Protein AF-A0A081GJC8-F1 (afdb_monomer_lite)

Sequence (120 aa):
MPSPATLSLAFEDVFLLEDWHNFGADHDRTLVSWNARFAAAWPVLQARIPEGSLPCSLQAFPRVWRYYLLCCAAFFRARQGQLWQ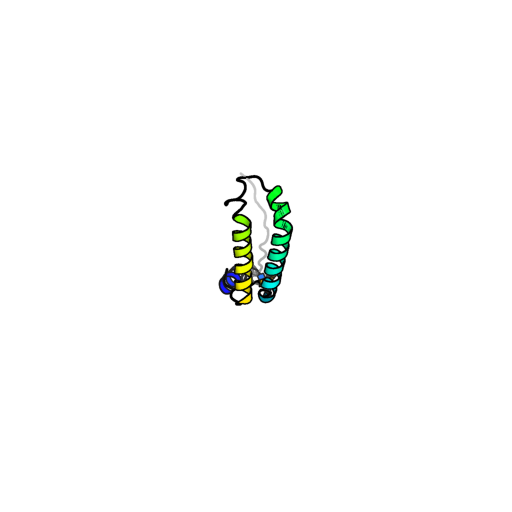LVLSPQGRGVNGRSPPTAPSGSGVRAGKSPCPPGS

pLDDT: mean 80.45, std 19.1, range [40.0, 97.69]

Structure (mmCIF, N/CA/C/O backbone):
data_AF-A0A081GJC8-F1
#
_entry.id   AF-A0A081GJC8-F1
#
loop_
_atom_site.group_PDB
_atom_site.id
_atom_site.type_symbol
_atom_site.label_atom_id
_atom_site.label_alt_id
_atom_site.label_comp_id
_atom_site.label_asym_id
_atom_site.label_entity_id
_atom_site.label_seq_id
_atom_site.pdbx_PDB_ins_code
_atom_site.Cartn_x
_atom_site.Cartn_y
_atom_site.Cartn_z
_atom_site.occupancy
_atom_site.B_iso_or_equiv
_atom_site.auth_seq_id
_atom_site.auth_comp_id
_atom_site.auth_asym_id
_atom_site.auth_atom_id
_atom_site.pdbx_PDB_model_num
ATOM 1 N N . MET A 1 1 ? 3.099 3.359 10.217 1.00 63.97 1 MET A N 1
ATOM 2 C CA . MET A 1 1 ? 1.619 3.423 10.178 1.00 63.97 1 MET A CA 1
ATOM 3 C C . MET A 1 1 ? 1.132 3.838 11.559 1.00 63.97 1 MET A C 1
ATOM 5 O O . MET A 1 1 ? 1.829 3.493 12.511 1.00 63.97 1 MET A O 1
ATOM 9 N N . PRO A 1 2 ? 0.036 4.607 11.687 1.00 78.12 2 PRO A N 1
ATOM 10 C CA . PRO A 1 2 ? -0.495 4.980 12.996 1.00 78.12 2 PRO A CA 1
ATOM 11 C C . PRO A 1 2 ? -0.904 3.729 13.779 1.00 78.12 2 PRO A C 1
ATOM 13 O O . PRO A 1 2 ? -1.361 2.746 13.194 1.00 78.12 2 PRO A O 1
ATOM 16 N N . SER A 1 3 ? -0.698 3.755 15.094 1.00 86.38 3 SER A N 1
ATOM 17 C CA . SER A 1 3 ? -1.108 2.652 15.963 1.00 86.38 3 SER A CA 1
ATOM 18 C C . SER A 1 3 ? -2.621 2.706 16.222 1.00 86.38 3 SER A C 1
ATOM 20 O O . SER A 1 3 ? -3.195 3.799 16.157 1.00 86.38 3 SER A O 1
ATOM 22 N N . PRO A 1 4 ? -3.270 1.575 16.563 1.00 85.31 4 PRO A N 1
ATOM 23 C CA . PRO A 1 4 ? -4.680 1.580 16.945 1.00 85.31 4 PRO A CA 1
ATOM 24 C C . PRO A 1 4 ? -4.942 2.539 18.110 1.00 85.31 4 PRO A C 1
ATOM 26 O O . PRO A 1 4 ? -5.874 3.327 18.054 1.00 85.31 4 PRO A O 1
ATOM 29 N N . ALA A 1 5 ? -4.058 2.536 19.114 1.00 89.12 5 ALA A N 1
ATOM 30 C CA . ALA A 1 5 ? -4.174 3.387 20.295 1.00 89.12 5 ALA A CA 1
ATOM 31 C C . ALA A 1 5 ? -4.153 4.880 19.939 1.00 89.12 5 ALA A C 1
ATOM 33 O O . ALA A 1 5 ? -4.963 5.653 20.438 1.00 89.12 5 ALA A O 1
ATOM 34 N N . THR A 1 6 ? -3.259 5.284 19.032 1.00 91.19 6 THR A N 1
ATOM 35 C CA . THR A 1 6 ? -3.190 6.674 18.561 1.00 91.19 6 THR A CA 1
ATOM 36 C C . THR A 1 6 ? -4.461 7.084 17.819 1.00 91.19 6 THR A C 1
ATOM 38 O O . THR A 1 6 ? -4.894 8.222 17.957 1.00 91.19 6 THR A O 1
ATOM 41 N N . LEU A 1 7 ? -5.053 6.178 17.031 1.00 89.06 7 LEU A N 1
ATOM 42 C CA . LEU A 1 7 ? -6.308 6.456 16.333 1.00 89.06 7 LEU A CA 1
ATOM 43 C C . LEU A 1 7 ? -7.485 6.549 17.305 1.00 89.06 7 LEU A C 1
ATOM 45 O O . LEU A 1 7 ? -8.241 7.507 17.204 1.00 89.06 7 LEU A O 1
ATOM 49 N N . SER A 1 8 ? -7.609 5.618 18.254 1.00 89.00 8 SER A N 1
ATOM 50 C CA . SER A 1 8 ? -8.678 5.624 19.261 1.00 89.00 8 SER A CA 1
ATOM 51 C C . SER A 1 8 ? -8.712 6.923 20.058 1.00 89.00 8 SER A C 1
ATOM 53 O O . SER A 1 8 ? -9.747 7.580 20.076 1.00 89.00 8 SER A O 1
ATOM 55 N N . LEU A 1 9 ? -7.561 7.362 20.580 1.00 91.19 9 LEU A N 1
ATOM 56 C CA . LEU A 1 9 ? -7.439 8.640 21.293 1.00 91.19 9 LEU A CA 1
ATOM 57 C C . LEU A 1 9 ? -7.899 9.843 20.456 1.00 91.19 9 LEU A C 1
ATOM 59 O O . LEU A 1 9 ? -8.352 10.845 20.994 1.00 91.19 9 LEU A O 1
ATOM 63 N N . ALA A 1 10 ? -7.757 9.775 19.131 1.00 90.69 10 ALA A N 1
ATOM 64 C CA . ALA A 1 10 ? -8.119 10.880 18.255 1.00 90.69 10 ALA A CA 1
ATOM 65 C C . ALA A 1 10 ? -9.632 10.978 17.987 1.00 90.69 10 ALA A C 1
ATOM 67 O O . ALA A 1 10 ? -10.094 12.060 17.621 1.00 90.69 10 ALA A O 1
ATOM 68 N N . PHE A 1 11 ? -10.397 9.885 18.125 1.00 89.19 11 PHE A N 1
ATOM 69 C CA . PHE A 1 11 ? -11.837 9.877 17.830 1.00 89.19 11 PHE A CA 1
ATOM 70 C C . PHE A 1 11 ? -12.743 9.613 19.039 1.00 89.19 11 PHE A C 1
ATOM 72 O O . PHE A 1 11 ? -13.928 9.927 18.945 1.00 89.19 11 PHE A O 1
ATOM 79 N N . GLU A 1 12 ? -12.224 9.085 20.152 1.00 87.12 12 GLU A N 1
ATOM 80 C CA . GLU A 1 12 ? -13.023 8.597 21.291 1.00 87.12 12 GLU A CA 1
ATOM 81 C C . GLU A 1 12 ? -13.935 9.646 21.951 1.00 87.12 12 GLU A C 1
ATOM 83 O O . GLU A 1 12 ? -15.010 9.293 22.424 1.00 87.12 12 GLU A O 1
ATOM 88 N N . ASP A 1 13 ? -13.565 10.930 21.926 1.00 88.81 13 ASP A N 1
ATOM 89 C CA . ASP A 1 13 ? -14.362 12.011 22.533 1.00 88.81 13 ASP A CA 1
ATOM 90 C C . ASP A 1 13 ? -15.414 12.625 21.589 1.00 88.81 13 ASP A C 1
ATOM 92 O O . ASP A 1 13 ? -16.225 13.463 21.997 1.00 88.81 13 ASP A O 1
ATOM 96 N N . VAL A 1 14 ? -15.386 12.267 20.301 1.00 91.88 14 VAL A N 1
ATOM 97 C CA . VAL A 1 14 ? -16.189 12.926 19.251 1.00 91.88 14 VAL A CA 1
ATOM 98 C C . VAL A 1 14 ? -17.088 11.936 18.511 1.00 91.88 14 VAL A C 1
ATOM 100 O O . VAL A 1 14 ? -18.182 12.298 18.066 1.00 91.88 14 VAL A O 1
ATOM 103 N N . PHE A 1 15 ? -16.648 10.687 18.388 1.00 92.25 15 PHE A N 1
ATOM 104 C CA . PHE A 1 15 ? -17.318 9.650 17.623 1.00 92.25 15 PHE A CA 1
ATOM 105 C C . PHE A 1 15 ? -17.438 8.357 18.421 1.00 92.25 15 PHE A C 1
ATOM 107 O O . PHE A 1 15 ? -16.510 7.930 19.104 1.00 92.25 15 PHE A O 1
ATOM 114 N N . LEU A 1 16 ? -18.570 7.688 18.240 1.00 91.69 16 LEU A N 1
ATOM 115 C CA . LEU A 1 16 ? -18.748 6.298 18.621 1.00 91.69 16 LEU A CA 1
ATOM 116 C C . LEU A 1 16 ? -18.162 5.411 17.518 1.00 91.69 16 LEU A C 1
ATOM 118 O O . LEU A 1 16 ? -18.400 5.635 16.327 1.00 91.69 16 LEU A O 1
ATOM 122 N N . LEU A 1 17 ? -17.387 4.405 17.916 1.00 92.62 17 LEU A N 1
ATOM 123 C CA . LEU A 1 17 ? -16.879 3.380 17.012 1.00 92.62 17 LEU A CA 1
ATOM 124 C C . LEU A 1 17 ? -17.932 2.284 16.840 1.00 92.62 17 LEU A C 1
ATOM 126 O O . LEU A 1 17 ? -18.194 1.530 17.773 1.00 92.62 17 LEU A O 1
ATOM 130 N N . GLU A 1 18 ? -18.495 2.190 15.641 1.00 92.44 18 GLU A N 1
ATOM 131 C CA . GLU A 1 18 ? -19.523 1.203 15.293 1.00 92.44 18 GLU A CA 1
ATOM 132 C C . GLU A 1 18 ? -18.908 -0.102 14.772 1.00 92.44 18 GLU A C 1
ATOM 134 O O . GLU A 1 18 ? -19.403 -1.186 15.070 1.00 92.44 18 GLU A O 1
ATOM 139 N N . ASP A 1 19 ? -17.821 -0.012 13.995 1.00 92.31 19 ASP A N 1
ATOM 140 C CA . ASP A 1 19 ? -17.112 -1.179 13.461 1.00 92.31 19 ASP A CA 1
ATOM 141 C C . ASP A 1 19 ? -15.630 -0.876 13.200 1.00 92.31 19 ASP A C 1
ATOM 143 O O . ASP A 1 19 ? -15.261 0.230 12.786 1.00 92.31 19 ASP A O 1
ATOM 147 N N . TRP A 1 20 ? -14.781 -1.884 13.407 1.00 92.88 20 TRP A N 1
ATOM 148 C CA . TRP A 1 20 ? -13.355 -1.840 13.090 1.00 92.88 20 TRP A CA 1
ATOM 149 C C . TRP A 1 20 ? -12.959 -3.107 12.340 1.00 92.88 20 TRP A C 1
ATOM 151 O O . TRP A 1 20 ? -12.659 -4.148 12.927 1.00 92.88 20 TRP A O 1
ATOM 161 N N . HIS A 1 21 ? -12.861 -2.986 11.021 1.00 90.12 21 HIS A N 1
ATOM 162 C CA . HIS A 1 21 ? -12.535 -4.106 10.150 1.00 90.12 21 HIS A CA 1
ATOM 163 C C . HIS A 1 21 ? -11.089 -4.029 9.662 1.00 90.12 21 HIS A C 1
ATOM 165 O O . HIS A 1 21 ? -10.618 -2.985 9.211 1.00 90.12 21 HIS A O 1
ATOM 171 N N . ASN A 1 22 ? -10.381 -5.156 9.710 1.00 86.25 22 ASN A N 1
ATOM 172 C CA . ASN A 1 22 ? -9.063 -5.322 9.109 1.00 86.25 22 ASN A CA 1
ATOM 173 C C . ASN A 1 22 ? -9.106 -6.090 7.778 1.00 86.25 22 ASN A C 1
ATOM 175 O O . ASN A 1 22 ? -9.371 -7.288 7.762 1.00 86.25 22 ASN A O 1
ATOM 179 N N . PHE A 1 23 ? -8.759 -5.418 6.681 1.00 81.31 23 PHE A N 1
ATOM 180 C CA . PHE A 1 23 ? -8.693 -5.985 5.327 1.00 81.31 23 PHE A CA 1
ATOM 181 C C . PHE A 1 23 ? -7.252 -6.141 4.812 1.00 81.31 23 PHE A C 1
ATOM 183 O O . PHE A 1 23 ? -7.015 -6.298 3.614 1.00 81.31 23 PHE A O 1
ATOM 190 N N . GLY A 1 24 ? -6.253 -6.079 5.701 1.00 74.25 24 GLY A N 1
ATOM 191 C CA . GLY A 1 24 ? -4.838 -6.091 5.318 1.00 74.25 24 GLY A CA 1
ATOM 192 C C . GLY A 1 24 ? -4.402 -7.360 4.579 1.00 74.25 24 GLY A C 1
ATOM 193 O O . GLY A 1 24 ? -3.526 -7.292 3.719 1.00 74.25 24 GLY A O 1
ATOM 194 N N . ALA A 1 25 ? -5.034 -8.501 4.869 1.00 71.81 25 ALA A N 1
ATOM 195 C CA . ALA A 1 25 ? -4.677 -9.793 4.282 1.00 71.81 25 ALA A CA 1
ATOM 196 C C . ALA A 1 25 ? -4.970 -9.888 2.775 1.00 71.81 25 ALA A C 1
ATOM 198 O O .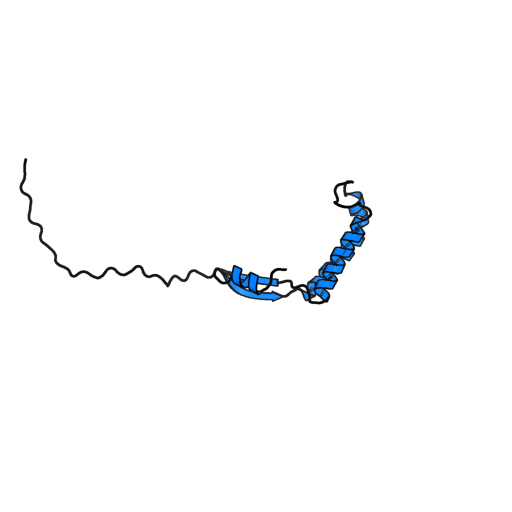 ALA A 1 25 ? -4.244 -10.582 2.074 1.00 71.81 25 ALA A O 1
ATOM 199 N N . ASP A 1 26 ? -5.977 -9.172 2.267 1.00 78.88 26 ASP A N 1
ATOM 200 C CA . ASP A 1 26 ? -6.317 -9.170 0.837 1.00 78.88 26 ASP A CA 1
ATOM 201 C C . ASP A 1 26 ? -5.532 -8.118 0.040 1.00 78.88 26 ASP A C 1
ATOM 203 O O . ASP A 1 26 ? -5.549 -8.101 -1.196 1.00 78.88 26 ASP A O 1
ATOM 207 N N . HIS A 1 27 ? -4.800 -7.238 0.728 1.00 84.69 27 HIS A N 1
ATOM 208 C CA . HIS A 1 27 ? -4.108 -6.131 0.082 1.00 84.69 27 HIS A CA 1
ATOM 209 C C . HIS A 1 27 ? -2.890 -6.589 -0.739 1.00 84.69 27 HIS A C 1
ATOM 211 O O . HIS A 1 27 ? -2.521 -5.928 -1.719 1.00 84.69 27 HIS A O 1
ATOM 217 N N . ASP A 1 28 ? -2.287 -7.735 -0.404 1.00 89.06 28 ASP A N 1
ATOM 218 C CA . ASP A 1 28 ? -1.176 -8.293 -1.178 1.00 89.06 28 ASP A CA 1
ATOM 219 C C . ASP A 1 28 ? -1.624 -8.693 -2.597 1.00 89.06 28 ASP A C 1
ATOM 221 O O . ASP A 1 28 ? -0.928 -8.390 -3.569 1.00 89.06 28 ASP A O 1
ATOM 225 N N . ARG A 1 29 ? -2.824 -9.273 -2.743 1.00 90.25 29 ARG A N 1
ATOM 226 C CA . ARG A 1 29 ? -3.429 -9.636 -4.037 1.00 90.25 29 ARG A CA 1
ATOM 227 C C . ARG A 1 29 ? -3.643 -8.415 -4.920 1.00 90.25 29 ARG A C 1
ATOM 229 O O . ARG A 1 29 ? -3.340 -8.460 -6.116 1.00 90.25 29 ARG A O 1
ATOM 236 N N . THR A 1 30 ? -4.109 -7.316 -4.332 1.00 92.81 30 THR A N 1
ATOM 237 C CA . THR A 1 30 ? -4.268 -6.037 -5.033 1.00 92.81 30 THR A CA 1
ATOM 238 C C . THR A 1 30 ? -2.925 -5.535 -5.559 1.00 92.81 30 THR A C 1
ATOM 240 O O . THR A 1 30 ? -2.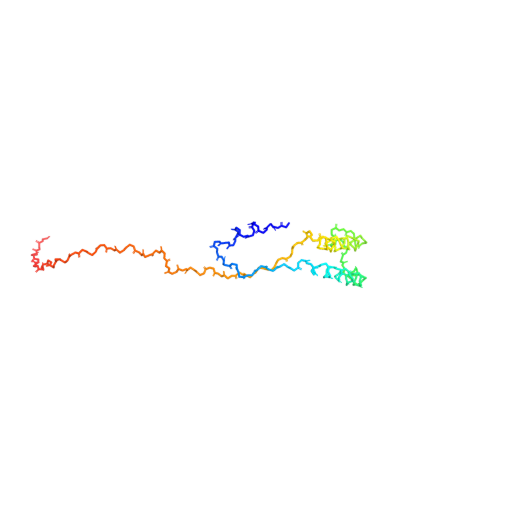808 -5.220 -6.743 1.00 92.81 30 THR A O 1
ATOM 243 N N . LEU A 1 31 ? -1.881 -5.539 -4.725 1.00 94.69 31 LEU A N 1
ATOM 244 C CA . LEU A 1 31 ? -0.549 -5.048 -5.097 1.00 94.69 31 LEU A CA 1
ATOM 245 C C . LEU A 1 31 ? 0.132 -5.921 -6.160 1.00 94.69 31 LEU A C 1
ATOM 247 O O . LEU A 1 31 ? 0.733 -5.395 -7.100 1.00 94.69 31 LEU A O 1
ATOM 251 N N . VAL A 1 32 ? -0.010 -7.247 -6.073 1.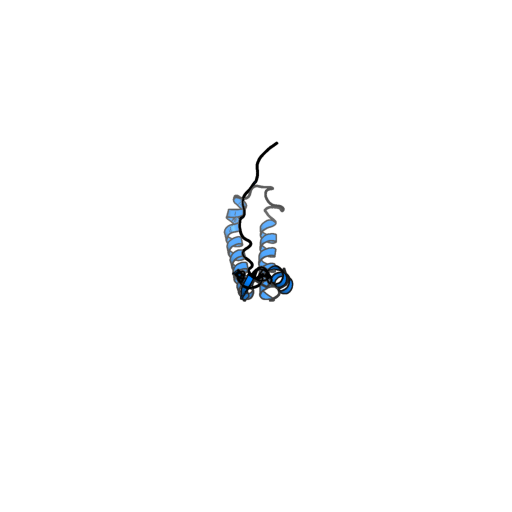00 95.31 32 VAL A N 1
ATOM 252 C CA . VAL A 1 32 ? 0.474 -8.175 -7.109 1.00 95.31 32 VAL A CA 1
ATOM 253 C C . VAL A 1 32 ? -0.252 -7.936 -8.436 1.00 95.31 32 VAL A C 1
ATOM 255 O O . VAL A 1 32 ? 0.391 -7.873 -9.487 1.00 95.31 32 VAL A O 1
ATOM 258 N N . SER A 1 33 ? -1.572 -7.731 -8.395 1.00 96.94 33 SER A N 1
ATOM 259 C CA . SER A 1 33 ? -2.376 -7.436 -9.588 1.00 96.94 33 SER A CA 1
ATOM 260 C C . SER A 1 33 ? -1.983 -6.102 -10.224 1.00 96.94 33 SER A C 1
ATOM 262 O O . SER A 1 33 ? -1.865 -6.001 -11.445 1.00 96.94 33 SER A O 1
ATOM 264 N N . TRP A 1 34 ? -1.727 -5.073 -9.415 1.00 97.25 34 TRP A N 1
ATOM 265 C CA . TRP A 1 34 ? -1.246 -3.781 -9.901 1.00 97.25 34 TRP A CA 1
ATOM 266 C C . TRP A 1 34 ? 0.138 -3.885 -10.534 1.00 97.25 34 TRP A C 1
ATOM 268 O O . TRP A 1 34 ? 0.353 -3.305 -11.595 1.00 97.25 34 TRP A O 1
ATOM 278 N N . ASN A 1 35 ? 1.050 -4.670 -9.953 1.00 97.56 35 ASN A N 1
ATOM 279 C CA . ASN A 1 35 ? 2.367 -4.907 -10.540 1.00 97.56 35 ASN A CA 1
ATOM 280 C C . ASN A 1 35 ? 2.265 -5.573 -11.923 1.00 97.56 35 ASN A C 1
ATOM 282 O O . ASN A 1 35 ? 2.951 -5.155 -12.854 1.00 97.56 35 ASN A O 1
ATOM 286 N N . ALA A 1 36 ? 1.382 -6.565 -12.081 1.00 97.69 36 ALA A N 1
ATOM 287 C CA . ALA A 1 36 ? 1.150 -7.211 -13.373 1.00 97.69 36 ALA A CA 1
ATOM 288 C C . ALA A 1 36 ? 0.590 -6.228 -14.417 1.00 97.69 36 ALA A C 1
ATOM 290 O O . ALA A 1 36 ? 1.093 -6.153 -15.538 1.00 97.69 36 ALA A O 1
ATOM 291 N N . ARG A 1 37 ? -0.408 -5.420 -14.033 1.00 97.38 37 ARG A N 1
ATOM 292 C CA . ARG A 1 37 ? -1.004 -4.398 -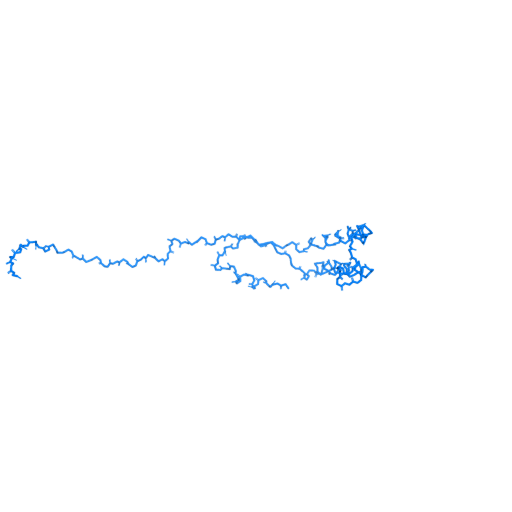14.912 1.00 97.38 37 ARG A CA 1
ATOM 293 C C . ARG A 1 37 ? 0.003 -3.317 -15.295 1.00 97.38 37 ARG A C 1
ATOM 295 O O . ARG A 1 37 ? 0.050 -2.919 -16.454 1.00 97.38 37 ARG A O 1
ATOM 302 N N . PHE A 1 38 ? 0.826 -2.878 -14.346 1.00 96.81 38 PHE A N 1
ATOM 303 C CA . PHE A 1 38 ? 1.899 -1.924 -14.599 1.00 96.81 38 PHE A CA 1
ATOM 304 C C . PHE A 1 38 ? 2.912 -2.475 -15.603 1.00 96.81 38 PHE A C 1
ATOM 306 O O . PHE A 1 38 ? 3.217 -1.800 -16.580 1.00 96.81 38 PHE A O 1
ATOM 313 N N . ALA A 1 39 ? 3.393 -3.706 -15.403 1.00 96.31 39 ALA A N 1
ATOM 314 C CA . ALA A 1 39 ? 4.362 -4.326 -16.302 1.00 96.31 39 ALA A CA 1
ATOM 315 C C . ALA A 1 39 ? 3.830 -4.426 -17.742 1.00 96.31 39 ALA A C 1
ATOM 317 O O . ALA A 1 39 ? 4.565 -4.142 -18.684 1.00 96.31 39 ALA A O 1
ATOM 318 N N . ALA A 1 40 ? 2.546 -4.763 -17.906 1.00 97.56 40 ALA A N 1
ATOM 319 C CA . ALA A 1 40 ? 1.895 -4.816 -19.213 1.00 97.56 40 ALA A CA 1
ATOM 320 C C . ALA A 1 40 ? 1.714 -3.426 -19.854 1.00 97.56 40 ALA A C 1
ATOM 322 O O . ALA A 1 40 ? 1.868 -3.278 -21.063 1.00 97.56 40 ALA A O 1
ATOM 323 N N . ALA A 1 41 ? 1.398 -2.402 -19.057 1.00 96.62 41 ALA A N 1
ATOM 324 C CA . ALA A 1 41 ? 1.175 -1.040 -19.544 1.00 96.62 41 ALA A CA 1
ATOM 325 C C . ALA A 1 41 ? 2.473 -0.242 -19.763 1.00 96.62 41 ALA A C 1
ATOM 327 O O . ALA A 1 41 ? 2.458 0.761 -20.481 1.00 96.62 41 ALA A O 1
ATOM 328 N N . TRP A 1 42 ? 3.590 -0.664 -19.159 1.00 95.31 42 TRP A N 1
ATOM 329 C CA . TRP A 1 42 ? 4.841 0.093 -19.141 1.00 95.31 42 TRP A CA 1
ATOM 330 C C . TRP A 1 42 ? 5.341 0.537 -20.526 1.00 95.31 42 TRP A C 1
ATOM 332 O O . TRP A 1 42 ? 5.669 1.715 -20.649 1.00 95.31 42 TRP A O 1
ATOM 342 N N . PRO A 1 43 ? 5.334 -0.298 -21.587 1.00 94.19 43 PRO A N 1
ATOM 343 C CA . PRO A 1 43 ? 5.791 0.133 -22.912 1.00 94.19 43 PRO A CA 1
ATOM 344 C C . PRO A 1 43 ? 5.025 1.350 -23.457 1.00 94.19 43 PRO A C 1
ATOM 346 O O . PRO A 1 43 ? 5.613 2.235 -24.074 1.00 94.19 43 PRO A O 1
ATOM 349 N N . VAL A 1 44 ? 3.717 1.426 -23.190 1.00 95.56 44 VAL A N 1
ATOM 350 C CA . VAL A 1 44 ? 2.861 2.544 -23.620 1.00 95.56 44 VAL A CA 1
ATOM 351 C C . VAL A 1 44 ? 3.064 3.766 -22.729 1.00 95.56 44 VAL A C 1
ATOM 353 O O . VAL A 1 44 ? 3.091 4.892 -23.222 1.00 95.56 44 VAL A O 1
ATOM 356 N N . LEU A 1 45 ? 3.205 3.557 -21.418 1.00 92.81 45 LEU A N 1
ATOM 357 C CA . LEU A 1 45 ? 3.447 4.634 -20.457 1.00 92.81 45 LEU A CA 1
ATOM 358 C C . LEU A 1 45 ? 4.795 5.310 -20.714 1.00 92.81 45 LEU A C 1
ATOM 360 O O . LEU A 1 45 ? 4.859 6.535 -20.761 1.00 92.81 45 LEU A O 1
ATOM 364 N N . GLN A 1 46 ? 5.843 4.521 -20.956 1.00 93.12 46 GLN A N 1
ATOM 365 C CA . GLN A 1 46 ? 7.189 5.012 -21.228 1.00 93.12 46 GLN A CA 1
ATOM 366 C C . GLN A 1 46 ? 7.215 5.988 -22.411 1.00 93.12 46 GLN A C 1
ATOM 368 O O . GLN A 1 46 ? 7.871 7.018 -22.331 1.00 93.12 46 GLN A O 1
ATOM 373 N N . ALA A 1 47 ? 6.460 5.709 -23.476 1.00 93.19 47 ALA A N 1
ATOM 374 C CA . ALA A 1 47 ? 6.393 6.572 -24.655 1.00 93.19 47 ALA A CA 1
ATOM 375 C C . ALA A 1 47 ? 5.657 7.907 -24.420 1.00 93.19 47 ALA A C 1
ATOM 377 O O . ALA A 1 47 ? 5.784 8.826 -25.225 1.00 93.19 47 ALA A O 1
ATOM 378 N N . ARG A 1 48 ? 4.856 8.015 -23.352 1.00 93.56 48 ARG A N 1
ATOM 379 C CA . ARG A 1 48 ? 4.024 9.195 -23.050 1.00 93.56 48 ARG A CA 1
ATOM 380 C C . ARG A 1 48 ? 4.601 10.085 -21.954 1.00 93.56 48 ARG A C 1
ATOM 382 O O . ARG A 1 48 ? 4.129 11.204 -21.787 1.00 93.56 48 ARG A O 1
ATOM 389 N N . ILE A 1 49 ? 5.561 9.582 -21.185 1.00 92.12 49 ILE A N 1
ATOM 390 C CA . ILE A 1 49 ? 6.167 10.308 -20.070 1.00 92.12 49 ILE A CA 1
ATOM 391 C C . ILE A 1 49 ? 7.269 11.222 -20.625 1.00 92.12 49 ILE A C 1
ATOM 393 O O . ILE A 1 49 ? 8.221 10.714 -21.219 1.00 92.12 49 ILE A O 1
ATOM 397 N N . PRO A 1 50 ? 7.180 12.552 -20.431 1.00 90.62 50 PRO A N 1
ATOM 398 C CA . PRO A 1 50 ? 8.225 13.472 -20.863 1.00 90.62 50 PRO A CA 1
ATOM 399 C C . PRO A 1 50 ? 9.556 13.198 -20.159 1.00 90.62 50 PRO A C 1
ATOM 401 O O . PRO A 1 50 ? 9.591 12.863 -18.969 1.00 90.62 50 PRO A O 1
ATOM 404 N N . GLU A 1 51 ? 10.660 13.400 -20.870 1.00 86.31 51 GLU A N 1
ATOM 405 C CA . GLU A 1 51 ? 11.995 13.325 -20.279 1.00 86.31 51 GLU A CA 1
ATOM 406 C C . GLU A 1 51 ? 12.150 14.357 -19.145 1.00 86.31 51 GLU A C 1
ATOM 408 O O . GLU A 1 51 ? 11.641 15.473 -19.228 1.00 86.31 51 GLU A O 1
ATOM 413 N N . GLY A 1 52 ? 12.790 13.962 -18.041 1.00 87.94 52 GLY A N 1
ATOM 414 C CA . GLY A 1 52 ? 12.976 14.819 -16.862 1.00 87.94 52 GLY A CA 1
ATOM 415 C C . GLY A 1 52 ? 11.739 15.022 -15.973 1.00 87.94 52 GLY A C 1
ATOM 416 O O . GLY A 1 52 ? 11.853 15.657 -14.930 1.00 87.94 52 GLY A O 1
ATOM 417 N N . SER A 1 53 ? 10.571 14.468 -16.325 1.00 90.38 53 SER A N 1
ATOM 418 C CA . SER A 1 53 ? 9.353 14.582 -15.496 1.00 90.38 53 SER A CA 1
ATOM 419 C C . SER A 1 53 ? 9.327 13.647 -14.279 1.00 90.38 53 SER A C 1
ATOM 421 O O . SER A 1 53 ? 8.523 13.832 -13.365 1.00 90.38 53 SER A O 1
ATOM 423 N N . LEU A 1 54 ? 10.202 12.640 -14.258 1.00 89.88 54 LEU A N 1
ATOM 424 C CA . LEU A 1 54 ? 10.331 11.685 -13.163 1.00 89.88 54 LEU A CA 1
ATOM 425 C C . LEU A 1 54 ? 11.565 11.998 -12.302 1.00 89.88 54 LEU A C 1
ATOM 427 O O . LEU A 1 54 ? 12.590 12.424 -12.831 1.00 89.88 54 LEU A O 1
ATOM 431 N N . PRO A 1 55 ? 11.519 11.701 -10.990 1.00 88.06 55 PRO A N 1
ATOM 432 C CA . PRO A 1 55 ? 12.652 11.890 -10.077 1.00 88.06 55 PRO A CA 1
ATOM 433 C C . PRO A 1 55 ? 13.839 10.947 -10.350 1.00 88.06 55 PRO A C 1
ATOM 435 O O . PRO A 1 55 ? 14.900 11.094 -9.749 1.00 88.06 55 PRO A O 1
ATOM 438 N N . CYS A 1 56 ? 13.678 9.964 -11.237 1.00 89.38 56 CYS A N 1
ATOM 439 C CA . CYS A 1 56 ? 14.726 9.055 -11.686 1.00 89.38 56 CYS A CA 1
ATOM 440 C C . CYS A 1 56 ? 14.641 8.858 -13.204 1.00 89.38 56 CYS A C 1
ATOM 442 O O . CYS A 1 56 ? 13.653 9.236 -13.835 1.00 89.38 56 CYS A O 1
ATOM 444 N N . SER A 1 57 ? 15.674 8.258 -13.803 1.00 90.19 57 SER A N 1
ATOM 445 C CA . SER A 1 57 ? 15.661 8.013 -15.245 1.00 90.19 57 SER A CA 1
ATOM 446 C C . SER A 1 57 ? 14.488 7.118 -15.644 1.00 90.19 57 SER A C 1
ATOM 448 O O . SER A 1 57 ? 14.132 6.164 -14.943 1.00 90.19 57 SER A O 1
ATOM 450 N N . LEU A 1 58 ? 13.930 7.392 -16.824 1.00 89.56 58 LEU A N 1
ATOM 451 C CA . LEU A 1 58 ? 12.822 6.626 -17.388 1.00 89.56 58 LEU A CA 1
ATOM 452 C C . LEU A 1 58 ? 13.161 5.125 -17.496 1.00 89.56 58 LEU A C 1
ATOM 454 O O . LEU A 1 58 ? 12.311 4.272 -17.264 1.00 89.56 58 LEU A O 1
ATOM 458 N N . GLN A 1 59 ? 14.433 4.798 -17.750 1.00 90.44 59 GLN A N 1
ATOM 459 C CA . GLN A 1 59 ? 14.940 3.425 -17.820 1.00 90.44 59 GLN A CA 1
ATOM 460 C C . GLN A 1 59 ? 14.958 2.709 -16.453 1.00 90.44 59 GLN A C 1
ATOM 462 O O . GLN A 1 59 ? 14.784 1.490 -16.384 1.00 90.44 59 GLN A O 1
ATOM 467 N N . ALA A 1 60 ? 15.193 3.440 -15.357 1.00 92.19 60 ALA A N 1
ATOM 468 C CA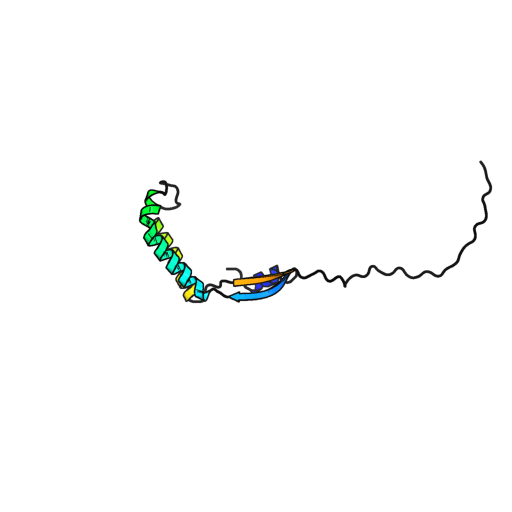 . ALA A 1 60 ? 15.281 2.883 -14.005 1.00 92.19 60 ALA A CA 1
ATOM 469 C C . ALA A 1 60 ? 13.920 2.815 -13.296 1.00 92.19 60 ALA A C 1
ATOM 471 O O . ALA A 1 60 ? 13.693 1.908 -12.489 1.00 92.19 60 ALA A O 1
ATOM 472 N N . PHE A 1 61 ? 13.004 3.731 -13.622 1.00 93.81 61 PHE A N 1
ATOM 473 C CA . PHE A 1 61 ? 11.680 3.835 -13.011 1.00 93.81 61 PHE A CA 1
ATOM 474 C C . PHE A 1 61 ? 10.906 2.509 -12.885 1.00 93.81 61 PHE A C 1
ATOM 476 O O . PHE A 1 61 ? 10.462 2.204 -11.776 1.00 93.81 61 PHE A O 1
ATOM 483 N N . PRO A 1 62 ? 10.772 1.657 -13.925 1.00 94.44 62 PRO A N 1
ATOM 484 C CA . PRO A 1 62 ? 9.973 0.438 -13.807 1.00 94.44 62 PRO A CA 1
ATOM 485 C C . PRO A 1 62 ? 10.552 -0.557 -12.796 1.00 94.44 62 PRO A C 1
ATOM 487 O O . PRO A 1 62 ? 9.804 -1.323 -12.189 1.00 94.44 62 PRO A O 1
ATOM 490 N N . ARG A 1 63 ? 11.873 -0.534 -12.567 1.00 95.69 63 ARG A N 1
ATOM 491 C CA . ARG A 1 63 ? 12.521 -1.369 -11.544 1.00 95.69 63 ARG A CA 1
ATOM 492 C C . ARG A 1 63 ? 12.177 -0.876 -10.144 1.00 95.69 63 ARG A C 1
ATOM 494 O O . ARG A 1 63 ? 11.798 -1.683 -9.299 1.00 95.69 63 ARG A O 1
ATOM 501 N N . VAL A 1 64 ? 12.269 0.436 -9.924 1.00 95.44 64 VAL A N 1
ATOM 502 C CA . VAL A 1 64 ? 11.929 1.067 -8.639 1.00 95.44 64 VAL A CA 1
ATOM 503 C C . VAL A 1 64 ? 10.449 0.867 -8.319 1.00 95.44 64 VAL A C 1
ATOM 505 O O . VAL A 1 64 ? 10.104 0.475 -7.207 1.00 95.44 64 VAL A O 1
ATOM 508 N N . TRP A 1 65 ? 9.574 1.053 -9.305 1.00 95.50 65 TRP A N 1
ATOM 509 C CA . TRP A 1 65 ? 8.136 0.891 -9.125 1.00 95.50 65 TRP A CA 1
ATOM 510 C C . TRP A 1 65 ? 7.740 -0.557 -8.814 1.00 95.50 65 TRP A C 1
ATOM 512 O O . TRP A 1 65 ? 6.966 -0.814 -7.891 1.00 95.50 65 TRP A O 1
ATOM 522 N N . ARG A 1 66 ? 8.336 -1.525 -9.521 1.00 96.81 66 ARG A N 1
ATOM 523 C CA . ARG A 1 66 ? 8.170 -2.952 -9.213 1.00 96.81 66 ARG A CA 1
ATOM 524 C C . ARG A 1 66 ? 8.649 -3.287 -7.803 1.00 96.81 66 ARG A C 1
ATOM 526 O O . ARG A 1 66 ? 7.963 -4.023 -7.097 1.00 96.81 66 ARG A O 1
ATOM 533 N N . TYR A 1 67 ? 9.814 -2.774 -7.405 1.00 96.31 67 TYR A N 1
ATOM 534 C CA . TYR A 1 67 ? 10.346 -2.981 -6.059 1.00 96.31 67 TYR A CA 1
ATOM 535 C C . TYR A 1 67 ? 9.359 -2.479 -5.003 1.00 96.31 67 TYR A C 1
ATOM 537 O O . TYR A 1 67 ? 8.975 -3.242 -4.124 1.00 96.31 67 TYR A O 1
ATOM 545 N N . TYR A 1 68 ? 8.868 -1.247 -5.149 1.00 95.56 68 TYR A N 1
ATOM 546 C CA . TYR A 1 68 ? 7.861 -0.672 -4.261 1.00 95.56 68 TYR A CA 1
ATOM 547 C C . TYR A 1 68 ? 6.615 -1.567 -4.133 1.00 95.56 68 TYR A C 1
ATOM 549 O O . TYR A 1 68 ? 6.272 -1.985 -3.027 1.00 95.56 68 TYR A O 1
ATOM 557 N N . LEU A 1 69 ? 5.982 -1.935 -5.254 1.00 96.56 69 LEU A N 1
ATOM 558 C CA . LEU A 1 69 ? 4.752 -2.735 -5.236 1.00 96.56 69 LEU A CA 1
ATOM 559 C C . LEU A 1 69 ? 4.953 -4.117 -4.603 1.00 96.56 69 LEU A C 1
ATOM 561 O O . LEU A 1 69 ? 4.124 -4.557 -3.804 1.00 96.56 69 LEU A O 1
ATOM 565 N N . LEU A 1 70 ? 6.045 -4.808 -4.939 1.00 96.44 70 LEU A N 1
ATOM 566 C CA . LEU A 1 70 ? 6.307 -6.157 -4.431 1.00 96.44 70 LEU A CA 1
ATOM 567 C C . LEU A 1 70 ? 6.761 -6.156 -2.968 1.00 96.44 70 LEU A C 1
ATOM 569 O O . LEU A 1 70 ? 6.356 -7.042 -2.217 1.00 96.44 70 LEU A O 1
ATOM 573 N N . CYS A 1 71 ? 7.538 -5.162 -2.534 1.00 95.81 71 CYS A N 1
ATOM 574 C CA . CYS A 1 71 ? 7.881 -4.996 -1.122 1.00 95.81 71 CYS A CA 1
ATOM 575 C C . CYS A 1 71 ? 6.639 -4.690 -0.282 1.00 95.81 71 CYS A C 1
ATOM 577 O O . CYS A 1 71 ? 6.456 -5.306 0.766 1.00 95.81 71 CYS A O 1
ATOM 579 N N . CYS A 1 72 ? 5.745 -3.817 -0.754 1.00 93.19 72 CYS A N 1
ATOM 580 C CA . CYS A 1 72 ? 4.466 -3.586 -0.087 1.00 93.19 72 CYS A CA 1
ATOM 581 C C . CYS A 1 72 ? 3.614 -4.865 -0.046 1.00 93.19 72 CYS A C 1
ATOM 583 O O . CYS A 1 72 ? 3.042 -5.179 0.996 1.00 93.19 72 CYS A O 1
ATOM 585 N N . ALA A 1 73 ? 3.571 -5.653 -1.127 1.00 93.81 73 ALA A N 1
ATOM 586 C CA . ALA A 1 73 ? 2.843 -6.923 -1.132 1.00 93.81 73 ALA A CA 1
ATOM 587 C C . ALA A 1 73 ? 3.414 -7.905 -0.095 1.00 93.81 73 ALA A C 1
ATOM 589 O O . ALA A 1 73 ? 2.660 -8.524 0.653 1.00 93.81 73 ALA A O 1
ATOM 590 N N . ALA A 1 74 ? 4.743 -8.008 -0.001 1.00 92.50 74 ALA A N 1
ATOM 591 C CA . ALA A 1 74 ? 5.413 -8.829 1.003 1.00 92.50 74 ALA A CA 1
ATOM 592 C C . ALA A 1 74 ? 5.129 -8.344 2.434 1.00 92.50 74 ALA A C 1
ATOM 594 O O . ALA A 1 74 ? 4.901 -9.163 3.320 1.00 92.50 74 ALA A O 1
ATOM 595 N N . PHE A 1 75 ? 5.079 -7.028 2.653 1.00 91.88 75 PHE A N 1
ATOM 596 C CA . PHE A 1 75 ? 4.758 -6.425 3.946 1.00 91.88 75 PHE A CA 1
ATOM 597 C C . PHE A 1 75 ? 3.353 -6.811 4.442 1.00 91.88 75 PHE A C 1
ATOM 599 O O . PHE A 1 75 ? 3.193 -7.220 5.595 1.00 91.88 75 PHE A O 1
ATOM 606 N N . PHE A 1 76 ? 2.342 -6.768 3.567 1.00 90.31 76 PHE A N 1
ATOM 607 C CA . PHE A 1 76 ? 0.993 -7.249 3.893 1.00 90.31 76 PHE A CA 1
ATOM 608 C C . PHE A 1 76 ? 0.943 -8.774 4.049 1.00 90.31 76 PHE A C 1
ATOM 610 O O . PHE A 1 76 ? 0.375 -9.273 5.020 1.00 90.31 76 PHE A O 1
ATOM 617 N N . ARG A 1 77 ? 1.614 -9.529 3.169 1.00 89.88 77 ARG A N 1
ATOM 618 C CA . ARG A 1 77 ? 1.672 -10.999 3.240 1.00 89.88 77 ARG A CA 1
ATOM 619 C C . ARG A 1 77 ? 2.315 -11.510 4.531 1.00 89.88 77 ARG A C 1
ATOM 621 O O . ARG A 1 77 ? 1.866 -12.509 5.084 1.00 89.88 77 ARG A O 1
ATOM 628 N N . ALA A 1 78 ? 3.328 -10.811 5.037 1.00 91.31 78 ALA A N 1
ATOM 629 C CA . ALA A 1 78 ? 3.984 -11.108 6.309 1.00 91.31 78 ALA A CA 1
ATOM 630 C C . ALA A 1 78 ? 3.161 -10.678 7.542 1.00 91.31 78 ALA A C 1
ATOM 632 O O . ALA A 1 78 ? 3.658 -10.770 8.665 1.00 91.31 78 ALA A O 1
ATOM 633 N N . ARG A 1 79 ? 1.925 -10.186 7.350 1.00 86.12 79 ARG A N 1
ATOM 634 C CA . ARG A 1 79 ? 1.036 -9.644 8.395 1.00 86.12 79 ARG A CA 1
ATOM 635 C C . ARG A 1 79 ? 1.636 -8.476 9.187 1.00 86.12 79 ARG A C 1
ATOM 637 O O . ARG A 1 79 ? 1.218 -8.206 10.309 1.00 86.12 79 ARG A O 1
ATOM 644 N N . GLN A 1 80 ? 2.607 -7.781 8.597 1.00 86.81 80 GLN A N 1
ATOM 645 C CA . GLN A 1 80 ? 3.217 -6.583 9.176 1.00 86.81 80 GLN A CA 1
ATOM 646 C C . GLN A 1 80 ? 2.412 -5.326 8.817 1.00 86.81 80 GLN A C 1
ATOM 648 O O . GLN A 1 80 ? 2.354 -4.374 9.593 1.00 86.81 80 GLN A O 1
ATOM 653 N N . GLY A 1 81 ? 1.754 -5.336 7.653 1.00 82.00 81 GLY A N 1
ATOM 654 C CA . GLY A 1 81 ? 0.810 -4.302 7.243 1.00 82.00 81 GLY A CA 1
ATOM 655 C C . GLY A 1 81 ? -0.589 -4.523 7.802 1.00 82.00 81 GLY A C 1
ATOM 656 O O . GLY A 1 81 ? -1.098 -5.641 7.806 1.00 82.00 81 GLY A O 1
ATOM 657 N N . GLN A 1 82 ? -1.217 -3.433 8.238 1.00 85.06 82 GLN A N 1
ATOM 658 C CA . GLN A 1 82 ? -2.607 -3.393 8.682 1.00 85.06 82 GLN A CA 1
ATOM 659 C C . GLN A 1 82 ? -3.358 -2.413 7.777 1.00 85.06 82 GLN A C 1
ATOM 661 O O . GLN A 1 82 ? -2.870 -1.309 7.535 1.00 85.06 82 GLN A O 1
ATOM 666 N N . LEU A 1 83 ? -4.518 -2.815 7.261 1.00 86.69 83 LEU A N 1
ATOM 667 C CA . LEU A 1 83 ? -5.419 -1.931 6.522 1.00 86.69 83 LEU A CA 1
ATOM 668 C C . LEU A 1 83 ? -6.756 -1.940 7.250 1.00 86.69 83 LEU A C 1
ATOM 670 O O . LEU A 1 83 ? -7.412 -2.979 7.296 1.00 86.69 83 LEU A O 1
ATOM 674 N N . TRP A 1 84 ? -7.136 -0.804 7.828 1.00 90.88 84 TRP A N 1
ATOM 675 C CA . TRP A 1 84 ? -8.360 -0.693 8.612 1.00 90.88 84 TRP A CA 1
ATOM 676 C C . TRP A 1 84 ? -9.418 0.133 7.905 1.00 90.88 84 TRP A C 1
ATOM 678 O O . TRP A 1 84 ? -9.125 1.193 7.354 1.00 90.88 84 TRP A O 1
ATOM 688 N N . GLN A 1 85 ? -10.653 -0.342 7.991 1.00 92.25 85 GLN A N 1
ATOM 689 C CA . GLN A 1 85 ? -11.849 0.444 7.749 1.00 92.25 85 GLN A CA 1
ATOM 690 C C . GLN A 1 85 ? -12.528 0.662 9.099 1.00 92.25 85 GLN A C 1
ATOM 692 O O . GLN A 1 85 ? -12.852 -0.304 9.790 1.00 92.25 85 GLN A O 1
ATOM 697 N N . LEU A 1 86 ? -12.709 1.927 9.472 1.00 93.75 86 LEU A N 1
ATOM 698 C CA . LEU A 1 86 ? -13.407 2.313 10.692 1.00 93.75 86 LEU A CA 1
ATOM 699 C C . LEU A 1 86 ? -14.769 2.886 10.307 1.00 93.75 86 LEU A C 1
ATOM 701 O O . LEU A 1 86 ? -14.843 3.775 9.456 1.00 93.75 86 LEU A O 1
ATOM 705 N N . VAL A 1 87 ? -15.832 2.385 10.930 1.00 94.25 87 VAL A N 1
ATOM 706 C CA . VAL A 1 87 ? -17.172 2.968 10.838 1.00 94.25 87 VAL A CA 1
ATOM 707 C C . VAL A 1 87 ? -17.404 3.765 12.112 1.00 94.25 87 VAL A C 1
ATOM 709 O O . VAL A 1 87 ? -17.384 3.213 13.209 1.00 94.25 87 VAL A O 1
ATOM 712 N N . LEU A 1 88 ? -17.577 5.075 11.955 1.00 94.31 88 LEU A N 1
ATOM 713 C CA . LEU A 1 88 ? -17.725 6.025 13.052 1.00 94.31 88 LEU A CA 1
ATOM 714 C C . LEU A 1 88 ? -19.078 6.723 12.935 1.00 94.31 88 LEU A C 1
ATOM 716 O O . LEU A 1 88 ? -19.433 7.198 11.853 1.00 94.31 88 LEU A O 1
ATOM 720 N N . SER A 1 89 ? -19.810 6.823 14.040 1.00 93.56 89 SER A N 1
ATOM 721 C CA . SER A 1 89 ? -21.027 7.629 14.132 1.00 93.56 89 SER A CA 1
ATOM 722 C C . SER A 1 89 ? -20.783 8.827 15.057 1.00 93.56 89 SER A C 1
ATOM 724 O O . SER A 1 89 ? -20.016 8.722 16.018 1.00 93.56 89 SER A O 1
ATOM 726 N N . PRO A 1 90 ? -21.353 10.015 14.776 1.00 91.50 90 PRO A N 1
ATOM 727 C CA . PRO A 1 90 ? -21.218 11.149 15.680 1.00 91.50 90 PRO A CA 1
ATOM 728 C C . PRO A 1 90 ? -21.748 10.766 17.055 1.00 91.50 90 PRO A C 1
ATOM 730 O O . PRO A 1 90 ? -22.886 10.303 17.171 1.00 91.50 90 PRO A O 1
ATOM 733 N N . GLN A 1 91 ? -20.962 11.013 18.102 1.00 81.06 91 GLN A N 1
ATOM 734 C CA . GLN A 1 91 ? -21.489 10.924 19.450 1.00 81.06 91 GLN A CA 1
ATOM 735 C C . GLN A 1 91 ? -22.475 12.080 19.600 1.00 81.06 91 GLN A C 1
ATOM 737 O O . GLN A 1 91 ? -22.092 13.241 19.768 1.00 81.06 91 GLN A O 1
ATOM 742 N N . GLY A 1 92 ? -23.765 11.778 19.423 1.00 63.31 92 GLY A N 1
ATOM 743 C CA . GLY A 1 92 ? -24.826 12.753 19.596 1.00 63.31 92 GLY A CA 1
ATOM 744 C C . GLY A 1 92 ? -24.599 13.424 20.939 1.00 63.31 92 GLY A C 1
ATOM 745 O O . GLY A 1 92 ? -24.518 12.744 21.961 1.00 63.31 92 GLY A O 1
ATOM 746 N N . ARG A 1 93 ? -24.438 14.751 20.949 1.00 54.25 93 ARG A N 1
ATOM 747 C CA . ARG A 1 93 ? -24.484 15.501 22.201 1.00 54.25 93 ARG A CA 1
ATOM 748 C C . ARG A 1 93 ? -25.819 15.154 22.842 1.00 54.25 93 ARG A C 1
ATOM 750 O O . ARG A 1 93 ? -26.853 15.678 22.432 1.00 54.25 93 ARG A O 1
ATOM 757 N N . GLY A 1 94 ? -25.804 14.258 23.821 1.00 47.94 94 GLY A N 1
ATOM 758 C CA . GLY A 1 94 ? -26.911 14.078 24.730 1.00 47.94 94 GLY A CA 1
ATOM 759 C C . GLY A 1 94 ? -27.121 15.416 25.418 1.00 47.94 94 GLY A C 1
ATOM 760 O O . GLY A 1 94 ? -26.386 15.780 26.325 1.00 47.94 94 GLY A O 1
ATOM 761 N N . VAL A 1 95 ? -28.050 16.204 24.892 1.00 51.81 95 VAL A N 1
ATOM 762 C CA . VAL A 1 95 ? -29.299 16.704 25.490 1.00 51.81 95 VAL A CA 1
ATOM 763 C C . VAL A 1 95 ? -29.529 16.522 27.012 1.00 51.81 95 VAL A C 1
ATOM 765 O O . VAL A 1 95 ? -30.519 17.039 27.498 1.00 51.81 95 VAL A O 1
ATOM 768 N N . ASN A 1 96 ? -28.647 15.924 27.822 1.00 50.75 96 ASN A N 1
ATOM 769 C CA . ASN A 1 96 ? -28.784 15.823 29.278 1.00 50.75 96 ASN A CA 1
ATOM 770 C C . ASN A 1 96 ? -27.410 15.914 29.966 1.00 50.75 96 ASN A C 1
ATOM 772 O O . ASN A 1 96 ? -26.651 14.951 29.978 1.00 50.75 96 ASN A O 1
ATOM 776 N N . GLY A 1 97 ? -27.100 17.064 30.572 1.00 46.19 97 GLY A N 1
ATOM 777 C CA . GLY A 1 97 ? -25.880 17.219 31.378 1.00 46.19 97 GLY A CA 1
ATOM 778 C C . GLY A 1 97 ? -25.604 18.611 31.947 1.00 46.19 97 GLY A C 1
ATOM 779 O O . GLY A 1 97 ? -24.759 18.755 32.826 1.00 46.19 97 GLY A O 1
ATOM 780 N N . ARG A 1 98 ? -26.330 19.649 31.519 1.00 47.88 98 ARG A N 1
ATOM 781 C CA . ARG A 1 98 ? -26.366 20.919 32.252 1.00 47.88 98 ARG A CA 1
ATOM 782 C C . ARG A 1 98 ? -27.749 21.539 32.139 1.00 47.88 98 ARG A C 1
ATOM 784 O O . ARG A 1 98 ? -28.002 22.363 31.266 1.00 47.88 98 ARG A O 1
ATOM 791 N N . SER A 1 99 ? -28.649 21.140 33.031 1.00 47.62 99 SER A N 1
ATOM 792 C CA . SER A 1 99 ? -29.782 22.000 33.361 1.00 47.62 99 SER A CA 1
ATOM 793 C C . SER A 1 99 ? -29.202 23.355 33.793 1.00 47.62 99 SER A C 1
ATOM 795 O O . SER A 1 99 ? -28.263 23.362 34.600 1.00 47.62 99 SER A O 1
ATOM 797 N N . PRO A 1 100 ? -29.674 24.499 33.266 1.00 51.09 100 PRO A N 1
ATOM 798 C CA . PRO A 1 100 ? -29.308 25.785 33.846 1.00 51.09 100 PRO A CA 1
ATOM 799 C C . PRO A 1 100 ? -29.696 25.757 35.333 1.00 51.09 100 PRO A C 1
ATOM 801 O O . PRO A 1 100 ? -30.722 25.153 35.663 1.00 51.09 100 PRO A O 1
ATOM 804 N N . PRO A 1 101 ? -28.890 26.335 36.244 1.00 52.47 101 PRO A N 1
ATOM 805 C CA . PRO A 1 101 ? -29.232 26.345 37.658 1.00 52.47 101 PRO A CA 1
ATOM 806 C C . PRO A 1 101 ? -30.618 26.973 37.810 1.00 52.47 101 PRO A C 1
ATOM 808 O O . PRO A 1 101 ? -30.828 28.131 37.449 1.00 52.47 101 PRO A O 1
ATOM 811 N N . THR A 1 102 ? -31.578 26.183 38.287 1.00 55.84 102 THR A N 1
ATOM 812 C CA . THR A 1 102 ? -32.905 26.667 38.657 1.00 55.84 102 THR A CA 1
ATOM 813 C C . THR A 1 102 ? -32.722 27.781 39.676 1.00 55.84 102 THR A C 1
ATOM 815 O O . THR A 1 102 ? -32.195 27.544 40.764 1.00 55.84 102 THR A O 1
ATOM 818 N N . ALA A 1 103 ? -33.122 28.998 39.306 1.00 54.28 103 ALA A N 1
ATOM 819 C CA . ALA A 1 103 ? -33.184 30.120 40.229 1.00 54.28 103 ALA A CA 1
ATOM 820 C C . ALA A 1 103 ? -34.064 29.725 41.430 1.00 54.28 103 ALA A C 1
ATOM 822 O O . ALA A 1 103 ? -35.116 29.109 41.222 1.00 54.28 103 ALA A O 1
ATOM 823 N N . PRO A 1 104 ? -33.662 30.035 42.674 1.00 47.19 104 PRO A N 1
ATOM 824 C CA . PRO A 1 104 ? -34.478 29.708 43.830 1.00 47.19 104 PRO A CA 1
ATOM 825 C C . PRO A 1 104 ? -35.813 30.445 43.714 1.00 47.19 104 PRO A C 1
ATOM 827 O O . PRO A 1 104 ? -35.854 31.654 43.478 1.00 47.19 104 PRO A O 1
ATOM 830 N N . SER A 1 105 ? -36.908 29.697 43.856 1.00 45.91 105 SER A N 1
ATOM 831 C CA . SER A 1 105 ? -38.263 30.233 43.903 1.00 45.91 105 SER A CA 1
ATOM 832 C C . SER A 1 105 ? -38.395 31.150 45.121 1.00 45.91 105 SER A C 1
ATOM 834 O O . SER A 1 105 ? -38.613 30.692 46.243 1.00 45.91 105 SER A O 1
ATOM 836 N N . GLY A 1 106 ? -38.218 32.449 44.893 1.00 41.31 106 GLY A N 1
ATOM 837 C CA . GLY A 1 106 ? -38.492 33.496 45.864 1.00 41.31 106 GLY A CA 1
ATOM 838 C C . GLY A 1 106 ? -39.996 33.651 46.056 1.00 41.31 106 GLY A C 1
ATOM 839 O O . GLY A 1 106 ? -40.740 33.908 45.111 1.00 41.31 106 GLY A O 1
ATOM 840 N N . SER A 1 107 ? -40.413 33.466 47.301 1.00 40.81 107 SER A N 1
ATOM 841 C CA . SER A 1 107 ? -41.735 33.722 47.860 1.00 40.81 107 SER A CA 1
ATOM 842 C C . SER A 1 107 ? -42.363 35.033 47.383 1.00 40.81 107 SER A C 1
ATOM 844 O O . SER A 1 107 ? -41.710 36.077 47.348 1.00 40.81 107 SER A O 1
ATOM 846 N N . GLY A 1 108 ? -43.662 34.988 47.094 1.00 44.97 108 GLY A N 1
ATOM 847 C CA . GLY A 1 108 ? -44.448 36.170 46.780 1.00 44.97 108 GLY A CA 1
ATOM 848 C C . GLY A 1 108 ? -44.550 37.147 47.948 1.00 44.97 108 GLY A C 1
ATOM 849 O O . GLY A 1 108 ? -44.835 36.746 49.068 1.00 44.97 108 GLY A O 1
ATOM 850 N N . VAL A 1 109 ? -44.421 38.437 47.640 1.00 45.22 109 VAL A N 1
ATOM 851 C CA . VAL A 1 109 ? -45.156 39.528 48.289 1.00 45.22 109 VAL A CA 1
ATOM 852 C C . VAL A 1 109 ? -45.457 40.559 47.202 1.00 45.22 109 VAL A C 1
ATOM 854 O O . VAL A 1 109 ? -44.561 41.123 46.579 1.00 45.22 109 VAL A O 1
ATOM 857 N N . ARG A 1 110 ? -46.745 40.779 46.941 1.00 40.19 110 ARG A N 1
ATOM 858 C CA . ARG A 1 110 ? -47.252 41.811 46.034 1.00 40.19 110 ARG A CA 1
ATOM 859 C C . ARG A 1 110 ? -47.271 43.132 46.810 1.00 40.19 110 ARG A C 1
ATOM 861 O O . ARG A 1 110 ? -48.179 43.351 47.604 1.00 40.19 110 ARG A O 1
ATOM 868 N N . ALA A 1 111 ? -46.272 43.989 46.608 1.00 45.47 111 ALA A N 1
ATOM 869 C CA . ALA A 1 111 ? -46.271 45.343 47.162 1.00 45.47 111 ALA A CA 1
ATOM 870 C C . ALA A 1 111 ? -47.132 46.271 46.287 1.00 45.47 111 ALA A C 1
ATOM 872 O O . ALA A 1 111 ? -46.983 46.317 45.064 1.00 45.47 111 ALA A O 1
ATOM 873 N N . GLY A 1 112 ? -48.087 46.947 46.928 1.00 40.00 112 GLY A N 1
ATOM 874 C CA . GLY A 1 112 ? -49.080 47.812 46.305 1.00 40.00 112 GLY A CA 1
ATOM 875 C C . GLY A 1 112 ? -48.485 49.049 45.634 1.00 40.00 112 GLY A C 1
ATOM 876 O O . GLY A 1 112 ? -47.497 49.620 46.086 1.00 40.00 112 GLY A O 1
ATOM 877 N N . LYS A 1 113 ? -49.138 49.472 44.550 1.00 42.00 113 LYS A N 1
ATOM 878 C CA . LYS A 1 113 ? -48.966 50.799 43.960 1.00 42.00 113 LYS A CA 1
ATOM 879 C C . LYS A 1 113 ? -49.674 51.833 44.837 1.00 42.00 113 LYS A C 1
ATOM 881 O O . LYS A 1 113 ? -50.874 51.708 45.065 1.00 42.00 113 LYS A O 1
ATOM 886 N N . SER A 1 114 ? -48.962 52.881 45.225 1.00 53.91 114 SER A N 1
ATOM 887 C CA . SER A 1 114 ? -49.522 54.179 45.617 1.00 53.91 114 SER A CA 1
ATOM 888 C C . SER A 1 114 ? -48.809 55.293 44.825 1.00 53.91 114 SER A C 1
ATOM 890 O O . SER A 1 114 ? -47.673 55.084 44.392 1.00 53.91 114 SER A O 1
ATOM 892 N N . PRO A 1 115 ? -49.486 56.417 44.512 1.00 51.94 115 PRO A N 1
ATOM 893 C CA . PRO A 1 115 ? -49.137 57.282 43.385 1.00 51.94 115 PRO A CA 1
ATOM 894 C C . PRO A 1 115 ? -48.218 58.458 43.757 1.00 51.94 115 PRO A C 1
ATOM 896 O O . PRO A 1 115 ? -48.138 58.862 44.913 1.00 51.94 115 PRO A O 1
ATOM 899 N N . CYS A 1 116 ? -47.553 58.997 42.728 1.00 42.22 116 CYS A N 1
ATOM 900 C CA . CYS A 1 116 ? -46.678 60.177 42.727 1.00 42.22 116 CYS A CA 1
ATOM 901 C C . CYS A 1 116 ? -47.228 61.409 43.468 1.00 42.22 116 CYS A C 1
ATOM 903 O O . CYS A 1 116 ? -48.437 61.645 43.453 1.00 42.22 116 CYS A O 1
ATOM 905 N N . PRO A 1 117 ? -46.324 62.320 43.868 1.00 55.12 117 PRO A N 1
ATOM 906 C CA . PRO A 1 117 ? -46.555 63.754 43.758 1.00 55.12 117 PRO A CA 1
ATOM 907 C C . PRO A 1 117 ? -45.600 64.422 42.738 1.00 55.12 117 PRO A C 1
ATOM 909 O O . PRO A 1 117 ? -44.554 63.853 42.410 1.00 55.12 117 PRO A O 1
ATOM 912 N N . PRO A 1 118 ? -45.959 65.605 42.203 1.00 50.59 118 PRO A N 1
ATOM 913 C CA . PRO A 1 118 ? -45.227 66.266 41.129 1.00 50.59 118 PRO A CA 1
ATOM 914 C C . PRO A 1 118 ? -44.279 67.368 41.626 1.00 50.59 118 PRO A C 1
ATOM 916 O O . PRO A 1 118 ? -44.540 68.013 42.637 1.00 50.59 118 PRO A O 1
ATOM 919 N N . GLY A 1 119 ? -43.278 67.659 40.794 1.00 45.16 119 GLY A N 1
ATOM 920 C CA . GLY A 1 119 ? -42.784 69.020 40.581 1.00 45.16 119 GLY A CA 1
ATOM 921 C C . GLY A 1 119 ? -41.552 69.439 41.378 1.00 45.16 119 GLY A C 1
ATOM 922 O O . GLY A 1 119 ? -41.642 69.702 42.571 1.00 45.16 119 GLY A O 1
ATOM 923 N N . SER A 1 120 ? -40.443 69.611 40.658 1.00 41.69 120 SER A N 1
ATOM 924 C CA . SER A 1 120 ? -39.811 70.921 40.409 1.00 41.69 120 SER A CA 1
ATOM 925 C C . SER A 1 120 ? -38.696 70.757 39.385 1.00 41.69 120 SER A C 1
ATOM 927 O O . SER A 1 120 ? -37.855 69.860 39.621 1.00 41.69 120 SER A O 1
#

Secondary structure (DSSP, 8-state):
---HHHHHHHHTTTEEEEEEEE-GGGHHHHHHHHHHHHHHHHHHHHHHSPTT-SSS-TTTHHHHHHHHHHHHHHHHHTT----EEEEEEE----S-S-PPP---------PPP-------

Radius of gyration: 33.77 Å; chains: 1; bounding box: 65×82×73 Å

Foldseek 3Di:
DDDPVNVCVVCVVWWDWPDKDWPLLCVLVVLVVVLVVCVVCLVVVLVVDDAPNDPDGSVCVNVVSSCVSNVSSVCSNVVVDTDIDIDIDTPPPPPDDDDDPPDPPDDDDDDDDDDDDDDD